Protein AF-A0A9D7BT51-F1 (afdb_monomer_lite)

Foldseek 3Di:
DDWDADPFFIKDKDWADPLQQQQQDVWTKIWIWGQGPVRDIDTDDMGTDDDPDDLCRSNVVCLQFVVVVVVVVVCPPVPDDDDPPDDGRDDRDPVSVVSSQVQLVVQLVLLLVQLVFFDDDPVRSVVLSVCCNRGGPVSSVVVPVVTDGDDDDPDPDPPDD

Sequence (161 aa):
MDAIELLDGYLVSFTYTWGVWSGELQQPFQQLVRVDDAGKAHEVARRAIDVDLPSAYTNRNTWLSPVIRALCLGARNLFAANDPLKAKPERVPPSVLWLAAACCLLSLLAAIWVSGRQVHSTRGRWAWVVLCGVVGLPALASLWLLYPRREPLPVASPTLA

Secondary structure (DSSP, 8-state):
-EEEEETTEEEEEEEE-TTGGGTS-SS-EEEEEEEPTT--EEEEEEEEPP--S-HHHHTHHHHH-HHHHHHHHHHTTSSS---TT-PPPPPPPHHHHHHHHHHHHHHHHHHHHHHHTB---HHHHHHHHHHHHHH-HHHHHHHHHHSPBPPPPPPPPP---

pLDDT: mean 87.23, std 6.74, range [67.0, 95.94]

Radius of gyration: 26.16 Å; chains: 1; bounding box: 60×26×94 Å

Structure (mmCIF, N/CA/C/O backbone):
data_AF-A0A9D7BT51-F1
#
_entry.id   AF-A0A9D7BT51-F1
#
loop_
_atom_site.group_PDB
_atom_site.id
_atom_site.type_symbol
_atom_site.label_atom_id
_atom_site.label_alt_id
_atom_site.label_comp_id
_atom_site.label_asym_id
_atom_site.label_entity_id
_atom_site.label_seq_id
_atom_site.pdbx_PDB_ins_code
_atom_site.Cartn_x
_atom_site.Cartn_y
_atom_site.Cartn_z
_atom_site.occupancy
_atom_site.B_iso_or_equiv
_atom_site.auth_seq_id
_atom_site.auth_comp_id
_atom_site.auth_asym_id
_atom_site.auth_atom_id
_atom_site.pdbx_PDB_model_num
ATOM 1 N N . MET A 1 1 ? 14.038 12.125 -22.554 1.00 68.38 1 MET A N 1
ATOM 2 C CA . MET A 1 1 ? 14.585 11.265 -23.617 1.00 68.38 1 MET A CA 1
ATOM 3 C C . MET A 1 1 ? 15.607 12.126 -24.292 1.00 68.38 1 MET A C 1
ATOM 5 O O . MET A 1 1 ? 15.234 13.196 -24.755 1.00 68.38 1 MET A O 1
ATOM 9 N N . ASP A 1 2 ? 16.849 11.670 -24.291 1.00 77.44 2 ASP A N 1
ATOM 10 C CA . ASP A 1 2 ? 17.952 12.407 -24.896 1.00 77.44 2 ASP A CA 1
ATOM 11 C C . ASP A 1 2 ? 18.463 11.582 -26.073 1.00 77.44 2 ASP A C 1
ATOM 13 O O . ASP A 1 2 ? 18.551 10.355 -25.970 1.00 77.44 2 ASP A O 1
ATOM 17 N N . ALA A 1 3 ? 18.745 12.238 -27.195 1.00 79.50 3 ALA A N 1
ATOM 18 C CA . ALA A 1 3 ? 19.204 11.593 -28.416 1.00 79.50 3 ALA A CA 1
ATOM 19 C C . ALA A 1 3 ? 20.470 12.282 -28.928 1.00 79.50 3 ALA A C 1
ATOM 21 O O . ALA A 1 3 ? 20.557 13.510 -28.927 1.00 79.50 3 ALA A O 1
ATOM 22 N N . ILE A 1 4 ? 21.443 11.482 -29.352 1.00 85.19 4 ILE A N 1
ATOM 23 C CA . ILE A 1 4 ? 22.691 11.929 -29.967 1.00 85.19 4 ILE A CA 1
ATOM 24 C C . ILE A 1 4 ? 22.769 11.275 -31.342 1.00 85.19 4 ILE A C 1
ATOM 26 O O . ILE A 1 4 ? 22.604 10.063 -31.465 1.00 85.19 4 ILE A O 1
ATOM 30 N N . GLU A 1 5 ? 23.003 12.076 -32.372 1.00 81.69 5 GLU A N 1
ATOM 31 C CA . GLU A 1 5 ? 23.220 11.590 -33.732 1.00 81.69 5 GLU A CA 1
ATOM 32 C C . GLU A 1 5 ? 24.651 11.057 -33.876 1.00 81.69 5 GLU A C 1
ATOM 34 O O . GLU A 1 5 ? 25.616 11.688 -33.434 1.00 81.69 5 GLU A O 1
ATOM 39 N N . LEU A 1 6 ? 24.783 9.861 -34.440 1.00 80.81 6 LEU A N 1
ATOM 40 C CA . LEU A 1 6 ? 26.046 9.209 -34.766 1.00 80.81 6 LEU A CA 1
ATOM 41 C C . LEU A 1 6 ? 26.175 9.124 -36.294 1.00 80.81 6 LEU A C 1
ATOM 43 O O . LEU A 1 6 ? 25.194 9.206 -37.020 1.00 80.81 6 LEU A O 1
ATOM 47 N N . LEU A 1 7 ? 27.401 8.903 -36.779 1.00 77.56 7 LEU A N 1
ATOM 48 C CA . LEU A 1 7 ? 27.681 8.684 -38.207 1.00 77.56 7 LEU A CA 1
ATOM 49 C C . LEU A 1 7 ? 26.915 7.493 -38.818 1.00 77.56 7 LEU A C 1
ATOM 51 O O . LEU A 1 7 ? 26.689 7.489 -40.020 1.00 77.56 7 LEU A O 1
ATOM 55 N N . ASP A 1 8 ? 26.502 6.540 -37.980 1.00 79.31 8 ASP A N 1
ATOM 56 C CA . ASP A 1 8 ? 25.868 5.270 -38.354 1.00 79.31 8 ASP A CA 1
ATOM 57 C C . ASP A 1 8 ? 24.532 5.065 -37.587 1.00 79.31 8 ASP A C 1
ATOM 59 O O . ASP A 1 8 ? 24.271 3.976 -37.041 1.00 79.31 8 ASP A O 1
ATOM 63 N N . GLY A 1 9 ? 23.771 6.146 -37.377 1.00 84.44 9 GLY A N 1
ATOM 64 C CA . GLY A 1 9 ? 22.433 6.122 -36.773 1.00 84.44 9 GLY A CA 1
ATOM 65 C C . GLY A 1 9 ? 22.261 7.028 -35.546 1.00 84.44 9 GLY A C 1
ATOM 66 O O . GLY A 1 9 ? 22.912 8.057 -35.411 1.00 84.44 9 GLY A O 1
ATOM 67 N N . TYR A 1 10 ? 21.381 6.657 -34.611 1.00 87.94 10 TYR A N 1
ATOM 68 C CA . TYR A 1 10 ? 21.071 7.454 -33.413 1.00 87.94 10 TYR A CA 1
ATOM 69 C C . TYR A 1 10 ? 21.355 6.687 -32.127 1.00 87.94 10 TYR A C 1
ATOM 71 O O . TYR A 1 10 ? 21.051 5.504 -32.008 1.00 87.94 10 TYR A O 1
ATOM 79 N N . LEU A 1 11 ? 21.873 7.370 -31.114 1.00 89.50 11 LEU A N 1
ATOM 80 C CA . LEU A 1 11 ? 21.954 6.858 -29.753 1.00 89.50 11 LEU A CA 1
ATOM 81 C C . LEU A 1 11 ? 20.890 7.545 -28.900 1.00 89.50 11 LEU A C 1
ATOM 83 O O . LEU A 1 11 ? 20.888 8.764 -28.761 1.00 89.50 11 LEU A O 1
ATOM 87 N N . VAL A 1 12 ? 19.995 6.759 -28.315 1.00 89.81 12 VAL A N 1
ATOM 88 C CA . VAL A 1 12 ? 18.855 7.227 -27.529 1.00 89.81 12 VAL A CA 1
ATOM 89 C C . VAL A 1 12 ? 18.983 6.749 -26.089 1.00 89.81 12 VAL A C 1
ATOM 91 O O . VAL A 1 12 ? 19.228 5.573 -25.824 1.00 89.81 12 VAL A O 1
ATOM 94 N N . SER A 1 13 ? 18.781 7.664 -25.146 1.00 89.81 13 SER A N 1
ATOM 95 C CA . SER A 1 13 ? 18.787 7.393 -23.712 1.00 89.81 13 SER A CA 1
ATOM 96 C C . SER A 1 13 ? 17.372 7.455 -23.135 1.00 89.81 13 SER A C 1
ATOM 98 O O . SER A 1 13 ? 16.676 8.477 -23.232 1.00 89.81 13 SER A O 1
ATOM 100 N N . PHE A 1 14 ? 16.955 6.355 -22.509 1.00 90.12 14 PHE A N 1
ATOM 101 C CA . PHE A 1 14 ? 15.682 6.215 -21.810 1.00 90.12 14 PHE A CA 1
ATOM 102 C C . PHE A 1 14 ? 15.914 6.072 -20.308 1.00 90.12 14 PHE A C 1
ATOM 104 O O . PHE A 1 14 ? 16.705 5.241 -19.864 1.00 90.12 14 PHE A O 1
ATOM 111 N N . THR A 1 15 ? 15.178 6.852 -19.521 1.00 90.06 15 THR A N 1
ATOM 112 C CA . THR A 1 15 ? 15.237 6.821 -18.056 1.00 90.06 15 THR A CA 1
ATOM 113 C C . THR A 1 15 ? 13.890 6.372 -17.510 1.00 90.06 15 THR A C 1
ATOM 115 O O . THR A 1 15 ? 12.882 7.057 -17.690 1.00 90.06 15 THR A O 1
ATOM 118 N N . TYR A 1 16 ? 13.877 5.232 -16.824 1.00 87.50 16 TYR A N 1
ATOM 119 C CA . TYR A 1 16 ? 12.679 4.613 -16.267 1.00 87.50 16 TYR A CA 1
ATOM 120 C C . TYR A 1 16 ? 12.635 4.834 -14.755 1.00 87.50 16 TYR A C 1
ATOM 122 O O . TYR A 1 16 ? 13.228 4.087 -13.978 1.00 87.50 16 TYR A O 1
ATOM 130 N N . THR A 1 17 ? 11.933 5.887 -14.338 1.00 87.44 17 THR A N 1
ATOM 131 C CA . THR A 1 17 ? 11.753 6.270 -12.922 1.00 87.44 17 THR A CA 1
ATOM 132 C C . THR A 1 17 ? 10.283 6.410 -12.523 1.00 87.44 17 THR A C 1
ATOM 134 O O . THR A 1 17 ? 9.959 6.721 -11.373 1.00 87.44 17 THR A O 1
ATOM 137 N N . TRP A 1 18 ? 9.361 6.174 -13.460 1.00 83.69 18 TRP A N 1
ATOM 138 C CA . TRP A 1 18 ? 7.933 6.272 -13.191 1.00 83.69 18 TRP A CA 1
ATOM 139 C C . TRP A 1 18 ? 7.488 5.166 -12.227 1.00 83.69 18 TRP A C 1
ATOM 141 O O . TRP A 1 18 ? 7.798 3.996 -12.421 1.00 83.69 18 TRP A O 1
ATOM 151 N N . GLY A 1 19 ? 6.766 5.543 -11.172 1.00 81.19 19 GLY A N 1
ATOM 152 C CA . GLY A 1 19 ? 6.295 4.610 -10.144 1.00 81.19 19 GLY A CA 1
ATOM 153 C C . GLY A 1 19 ? 7.238 4.412 -8.951 1.00 81.19 19 GLY A C 1
ATOM 154 O O . GLY A 1 19 ? 6.835 3.768 -7.982 1.00 81.19 19 GLY A O 1
ATOM 155 N N . VAL A 1 20 ? 8.442 5.004 -8.946 1.00 86.06 20 VAL A N 1
ATOM 156 C CA . VAL A 1 20 ? 9.368 4.929 -7.789 1.00 86.06 20 VAL A CA 1
ATOM 157 C C . VAL A 1 20 ? 8.742 5.539 -6.537 1.00 86.06 20 VAL A C 1
ATOM 159 O O . VAL A 1 20 ? 8.733 4.948 -5.458 1.00 86.06 20 VAL A O 1
ATOM 162 N N . TRP A 1 21 ? 8.111 6.700 -6.697 1.00 82.75 21 TRP A N 1
ATOM 163 C CA . TRP A 1 21 ? 7.499 7.449 -5.601 1.00 82.75 21 TRP A CA 1
ATOM 164 C C . TRP A 1 21 ? 6.221 6.822 -5.040 1.00 82.75 21 TRP A C 1
ATOM 166 O O . TRP A 1 21 ? 5.799 7.206 -3.949 1.00 82.75 21 TRP A O 1
ATOM 176 N N . SER A 1 22 ? 5.578 5.914 -5.778 1.00 79.75 22 SER A N 1
ATOM 177 C CA . SER A 1 22 ? 4.369 5.198 -5.348 1.00 79.75 22 SER A CA 1
ATOM 178 C C . SER A 1 22 ? 4.645 3.750 -4.928 1.00 79.75 22 SER A C 1
ATOM 180 O O . SER A 1 22 ? 3.711 3.037 -4.540 1.00 79.75 22 SER A O 1
ATOM 182 N N . GLY A 1 23 ? 5.911 3.317 -4.984 1.00 81.25 23 GLY A N 1
ATOM 183 C CA . GLY A 1 23 ? 6.318 1.953 -4.666 1.00 81.25 23 GLY A CA 1
ATOM 184 C C . GLY A 1 23 ? 5.826 0.942 -5.704 1.00 81.25 23 GLY A C 1
ATOM 185 O O . GLY A 1 23 ? 5.522 -0.204 -5.370 1.00 81.25 23 GLY A O 1
ATOM 186 N N . GLU A 1 24 ? 5.657 1.371 -6.950 1.00 84.00 24 GLU A N 1
ATOM 187 C CA . GLU A 1 24 ? 5.302 0.509 -8.083 1.00 84.00 24 GLU A CA 1
ATOM 188 C C . GLU A 1 24 ? 6.534 0.059 -8.864 1.00 84.00 24 GLU A C 1
ATOM 190 O O . GLU A 1 24 ? 6.534 -1.050 -9.390 1.00 84.00 24 GLU A O 1
ATOM 195 N N . LEU A 1 25 ? 7.581 0.888 -8.873 1.00 82.94 25 LEU A N 1
ATOM 196 C CA . LEU A 1 25 ? 8.900 0.579 -9.412 1.00 82.94 25 LEU A CA 1
ATOM 197 C C . LEU A 1 25 ? 9.912 0.652 -8.264 1.00 82.94 25 LEU A C 1
ATOM 199 O O . LEU A 1 25 ? 10.178 1.733 -7.751 1.00 82.94 25 LEU A O 1
ATOM 203 N N . GLN A 1 26 ? 10.437 -0.482 -7.813 1.00 78.31 26 GLN A N 1
ATOM 204 C CA . GLN A 1 26 ? 11.462 -0.528 -6.764 1.00 78.31 26 GLN A CA 1
ATOM 205 C C . GLN A 1 26 ? 12.871 -0.439 -7.360 1.00 78.31 26 GLN A C 1
ATOM 207 O O . GLN A 1 26 ? 13.777 0.019 -6.671 1.00 78.31 26 GLN A O 1
ATOM 212 N N . GLN A 1 27 ? 13.058 -0.841 -8.622 1.00 84.44 27 GLN A N 1
ATOM 213 C CA . GLN A 1 27 ? 14.354 -0.822 -9.307 1.00 84.44 27 GLN A CA 1
ATOM 214 C C . GLN A 1 27 ? 14.331 0.090 -10.545 1.00 84.44 27 GLN A C 1
ATOM 216 O O . GLN A 1 27 ? 14.187 -0.394 -11.672 1.00 84.44 27 GLN A O 1
ATOM 221 N N . PRO A 1 28 ? 14.461 1.421 -10.379 1.00 88.31 28 PRO A N 1
ATOM 222 C CA . PRO A 1 28 ? 14.596 2.314 -11.520 1.00 88.31 28 PRO A CA 1
ATOM 223 C C . PRO A 1 28 ? 15.901 2.055 -12.273 1.00 88.31 28 PRO A C 1
ATOM 225 O O . PRO A 1 28 ? 16.912 1.639 -11.706 1.00 88.31 28 PRO A O 1
ATOM 228 N N . PHE A 1 29 ? 15.892 2.300 -13.579 1.00 90.81 29 PHE A N 1
ATOM 229 C CA . PHE A 1 29 ? 17.067 2.089 -14.418 1.00 90.81 29 PHE A CA 1
ATOM 230 C C . PHE A 1 29 ? 17.095 3.049 -15.603 1.00 90.81 29 PHE A C 1
ATOM 232 O O . PHE A 1 29 ? 16.074 3.586 -16.035 1.00 90.81 29 PHE A O 1
ATOM 239 N N . GLN A 1 30 ? 18.290 3.241 -16.141 1.00 91.00 30 GLN A N 1
ATOM 240 C CA . GLN A 1 30 ? 18.543 3.946 -17.385 1.00 91.00 30 GLN A CA 1
ATOM 241 C C . GLN A 1 30 ? 19.018 2.945 -18.437 1.00 91.00 30 GLN A C 1
ATOM 243 O O . GLN A 1 30 ? 19.805 2.046 -18.129 1.00 91.00 30 GLN A O 1
ATOM 248 N N . GLN A 1 31 ? 18.545 3.096 -19.667 1.00 93.06 31 GLN A N 1
ATOM 249 C CA . GLN A 1 31 ? 18.891 2.240 -20.795 1.00 93.06 31 GLN A CA 1
ATOM 250 C C . GLN A 1 31 ? 19.329 3.100 -21.980 1.00 93.06 31 GLN A C 1
ATOM 252 O O . GLN A 1 31 ? 18.644 4.054 -22.348 1.00 93.06 31 GLN A O 1
ATOM 257 N N . LEU A 1 32 ? 20.468 2.752 -22.573 1.00 91.56 32 LEU A N 1
ATOM 258 C CA . LEU A 1 32 ? 20.978 3.339 -23.804 1.00 91.56 32 LEU A CA 1
ATOM 259 C C . LEU A 1 32 ? 20.714 2.372 -24.952 1.00 91.56 32 LEU A C 1
ATOM 261 O O . LEU A 1 32 ? 21.100 1.202 -24.899 1.00 91.56 32 LEU A O 1
ATOM 265 N N . VAL A 1 33 ? 20.078 2.883 -25.995 1.00 92.81 33 VAL A N 1
ATOM 266 C CA . VAL A 1 33 ? 19.682 2.134 -27.182 1.00 92.81 33 VAL A CA 1
ATOM 267 C C . VAL A 1 33 ? 20.286 2.815 -28.399 1.00 92.81 33 VAL A C 1
ATOM 269 O O . VAL A 1 33 ? 20.079 4.007 -28.602 1.00 92.81 33 VAL A O 1
ATOM 272 N N . ARG A 1 34 ? 21.029 2.073 -29.217 1.00 90.88 34 ARG A N 1
ATOM 273 C CA . ARG A 1 34 ? 21.480 2.531 -30.532 1.00 90.88 34 ARG A CA 1
ATOM 274 C C . ARG A 1 34 ? 20.480 2.071 -31.581 1.00 90.88 34 ARG A C 1
ATOM 276 O O . ARG A 1 34 ? 20.150 0.892 -31.628 1.00 90.88 34 ARG A O 1
ATOM 283 N N . VAL A 1 35 ? 20.020 2.990 -32.410 1.00 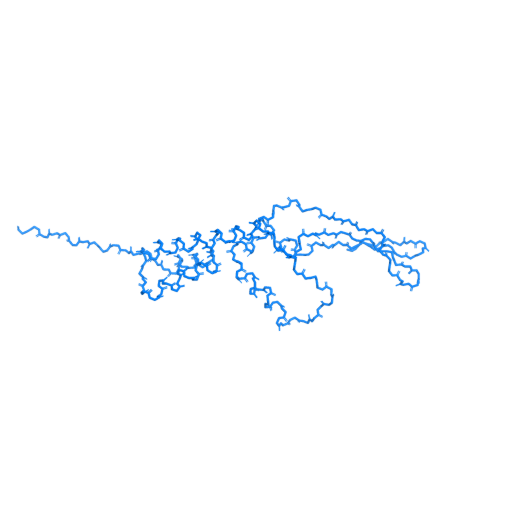91.69 35 VAL A N 1
ATOM 284 C CA . VAL A 1 35 ? 19.216 2.726 -33.598 1.00 91.69 35 VAL A CA 1
ATOM 285 C C . VAL A 1 35 ? 20.148 2.848 -34.794 1.00 91.69 35 VAL A C 1
ATOM 287 O O . VAL A 1 35 ? 20.753 3.901 -34.969 1.00 91.69 35 VAL A O 1
ATOM 290 N N . ASP A 1 36 ? 20.328 1.770 -35.552 1.00 89.62 36 ASP A N 1
ATOM 291 C CA . ASP A 1 36 ? 21.147 1.785 -36.770 1.00 89.62 36 ASP A CA 1
ATOM 292 C C . ASP A 1 36 ? 20.412 2.443 -37.958 1.00 89.62 36 ASP A C 1
ATOM 294 O O . ASP A 1 36 ? 19.219 2.751 -37.881 1.00 89.62 36 ASP A O 1
ATOM 298 N N . ASP A 1 37 ? 21.112 2.630 -39.078 1.00 85.69 37 ASP A N 1
ATOM 299 C CA . ASP A 1 37 ? 20.542 3.214 -40.305 1.00 85.69 37 ASP A CA 1
ATOM 300 C C . ASP A 1 37 ? 19.453 2.337 -40.952 1.00 85.69 37 ASP A C 1
ATOM 302 O O . ASP A 1 37 ? 18.661 2.809 -41.768 1.00 85.69 37 ASP A O 1
ATOM 306 N N . ALA A 1 38 ? 19.380 1.056 -40.575 1.00 87.56 38 ALA A N 1
ATOM 307 C CA . ALA A 1 38 ? 18.320 0.136 -40.980 1.00 87.56 38 ALA A CA 1
ATOM 308 C C . ALA A 1 38 ? 17.092 0.199 -40.046 1.00 87.56 38 ALA A C 1
ATOM 310 O O . ALA A 1 38 ? 16.122 -0.539 -40.254 1.00 87.56 38 ALA A O 1
ATOM 311 N N . GLY A 1 39 ? 17.114 1.063 -39.025 1.00 83.75 39 GLY A N 1
ATOM 312 C CA . GLY A 1 39 ? 16.040 1.248 -38.052 1.00 83.75 39 GLY A CA 1
ATOM 313 C C . GLY A 1 39 ? 15.971 0.173 -36.962 1.00 83.75 39 GLY A C 1
ATOM 314 O O . GLY A 1 39 ? 14.967 0.098 -36.247 1.00 83.75 39 GLY A O 1
ATOM 315 N N . LYS A 1 40 ? 16.994 -0.676 -36.806 1.00 89.12 40 LYS A N 1
ATOM 316 C CA . LYS A 1 40 ? 17.056 -1.681 -35.737 1.00 89.12 40 LYS A CA 1
ATOM 317 C C . LYS A 1 40 ? 17.626 -1.086 -34.457 1.00 89.12 40 LYS A C 1
ATOM 319 O O . LYS A 1 40 ? 18.691 -0.477 -34.438 1.00 89.12 40 LYS A O 1
ATOM 324 N N . ALA A 1 41 ? 16.906 -1.319 -33.365 1.00 89.88 41 ALA A N 1
ATOM 325 C CA . ALA A 1 41 ? 17.295 -0.917 -32.024 1.00 89.88 41 ALA A CA 1
ATOM 326 C C . ALA A 1 41 ? 18.138 -2.005 -31.338 1.00 89.88 41 ALA A C 1
ATOM 328 O O . ALA A 1 41 ? 17.718 -3.158 -31.224 1.00 89.88 41 ALA A O 1
ATOM 329 N N . HIS A 1 42 ? 19.299 -1.614 -30.822 1.00 90.88 42 HIS A N 1
ATOM 330 C CA . HIS A 1 42 ? 20.228 -2.452 -30.077 1.00 90.88 42 HIS A CA 1
ATOM 331 C C . HIS A 1 42 ? 20.502 -1.834 -28.706 1.00 90.88 42 HIS A C 1
ATOM 333 O O . HIS A 1 42 ? 20.888 -0.670 -28.603 1.00 90.88 42 HIS A O 1
ATOM 339 N N . GLU A 1 43 ? 20.310 -2.604 -27.636 1.00 91.12 43 GLU A N 1
ATOM 340 C CA . GLU A 1 43 ? 20.687 -2.169 -26.291 1.00 91.12 43 GLU A CA 1
ATOM 341 C C . GLU A 1 43 ? 22.215 -2.109 -26.179 1.00 91.12 43 GLU A C 1
ATOM 343 O O . GLU A 1 43 ? 22.902 -3.103 -26.403 1.00 91.12 43 GLU A O 1
ATOM 348 N N . VAL A 1 44 ? 22.740 -0.927 -25.855 1.00 91.88 44 VAL A N 1
ATOM 349 C CA . VAL A 1 44 ? 24.183 -0.676 -25.719 1.00 91.88 44 VAL A CA 1
ATOM 350 C C . VAL A 1 44 ? 24.610 -0.786 -24.264 1.00 91.88 44 VAL A C 1
ATOM 352 O O . VAL A 1 44 ? 25.651 -1.360 -23.956 1.00 91.88 44 VAL A O 1
ATOM 355 N N . ALA A 1 45 ? 23.817 -0.212 -23.360 1.00 91.56 45 ALA A N 1
ATOM 356 C CA . ALA A 1 45 ? 24.119 -0.214 -21.940 1.00 91.56 45 ALA A CA 1
ATOM 357 C C . ALA A 1 45 ? 22.846 -0.089 -21.109 1.00 91.56 45 ALA A C 1
ATOM 359 O O . ALA A 1 45 ? 21.897 0.599 -21.489 1.00 91.56 45 ALA A O 1
ATOM 360 N N . ARG A 1 46 ? 22.878 -0.684 -19.918 1.00 93.19 46 ARG A N 1
ATOM 361 C CA . ARG A 1 46 ? 21.859 -0.503 -18.891 1.00 93.19 46 ARG A CA 1
ATOM 362 C C . ARG A 1 46 ? 22.515 -0.246 -17.552 1.00 93.19 46 ARG A C 1
ATOM 364 O O . ARG A 1 46 ? 23.459 -0.931 -17.165 1.00 93.19 46 ARG A O 1
ATOM 371 N N . ARG A 1 47 ? 21.989 0.740 -16.835 1.00 92.19 47 ARG A N 1
ATOM 372 C CA . ARG A 1 47 ? 22.465 1.144 -15.516 1.00 92.19 47 ARG A CA 1
ATOM 373 C C . ARG A 1 47 ? 21.300 1.160 -14.536 1.00 92.19 47 ARG A C 1
ATOM 375 O O . ARG A 1 47 ? 20.300 1.825 -14.786 1.00 92.19 47 ARG A O 1
ATOM 382 N N . ALA A 1 48 ? 21.446 0.462 -13.412 1.00 91.19 48 ALA A N 1
ATOM 383 C CA . ALA A 1 48 ? 20.525 0.603 -12.290 1.00 91.19 48 ALA A CA 1
ATOM 384 C C . ALA A 1 48 ? 20.682 1.995 -11.662 1.00 91.19 48 ALA A C 1
ATOM 386 O O . ALA A 1 48 ? 21.801 2.487 -11.487 1.00 91.19 48 ALA A O 1
ATOM 387 N N . ILE A 1 49 ? 19.557 2.627 -11.354 1.00 89.62 49 ILE A N 1
ATOM 388 C CA . ILE A 1 49 ? 19.507 3.884 -10.617 1.00 89.62 49 ILE A CA 1
ATOM 389 C C . ILE A 1 49 ? 19.237 3.510 -9.164 1.00 89.62 49 ILE A C 1
ATOM 391 O O . ILE A 1 49 ? 18.276 2.796 -8.881 1.00 89.62 49 ILE A O 1
ATOM 395 N N . ASP A 1 50 ? 20.100 3.964 -8.260 1.00 86.88 50 ASP A N 1
ATOM 396 C CA . ASP A 1 50 ? 19.872 3.756 -6.835 1.00 86.88 50 ASP A CA 1
ATOM 397 C C . ASP A 1 50 ? 18.801 4.724 -6.326 1.00 86.88 50 ASP A C 1
ATOM 399 O O . ASP A 1 50 ? 18.657 5.844 -6.830 1.00 86.88 50 ASP A O 1
ATOM 403 N N . VAL A 1 51 ? 18.008 4.271 -5.361 1.00 86.38 51 VAL A N 1
ATOM 404 C CA . VAL A 1 51 ? 16.923 5.067 -4.788 1.00 86.38 51 VAL A CA 1
ATOM 405 C C . VAL A 1 51 ? 17.388 5.606 -3.447 1.00 86.38 51 VAL A C 1
ATOM 407 O O . VAL A 1 51 ? 17.402 4.888 -2.452 1.00 86.38 51 VAL A O 1
ATOM 410 N N . ASP A 1 52 ? 17.669 6.905 -3.399 1.00 88.31 52 ASP A N 1
ATOM 411 C CA . ASP A 1 52 ? 18.151 7.583 -2.184 1.00 88.31 52 ASP A CA 1
ATOM 412 C C . ASP A 1 52 ? 17.096 7.667 -1.060 1.00 88.31 52 ASP A C 1
ATOM 414 O O . ASP A 1 52 ? 17.363 8.140 0.046 1.00 88.31 52 ASP A O 1
ATOM 418 N N . LEU A 1 53 ? 15.860 7.240 -1.333 1.00 86.75 53 LEU A N 1
ATOM 419 C CA . LEU A 1 53 ? 14.737 7.338 -0.409 1.00 86.75 53 LEU A CA 1
ATOM 420 C C . LEU A 1 53 ? 14.517 6.023 0.345 1.00 86.75 53 LEU A C 1
ATOM 422 O O . LEU A 1 53 ? 14.455 4.957 -0.271 1.00 86.75 53 LEU A O 1
ATOM 426 N N . PRO A 1 54 ? 14.267 6.079 1.665 1.00 89.19 54 PRO A N 1
ATOM 427 C CA . PRO A 1 54 ? 13.942 4.890 2.437 1.00 89.19 54 PRO A CA 1
ATOM 428 C C . PRO A 1 54 ? 12.724 4.148 1.878 1.00 89.19 54 PRO A C 1
ATOM 430 O O . PRO A 1 54 ? 11.712 4.759 1.523 1.00 89.19 54 PRO A O 1
ATOM 433 N N . SER A 1 55 ? 12.769 2.813 1.916 1.00 87.56 55 SER A N 1
ATOM 434 C CA . SER A 1 55 ? 11.681 1.947 1.431 1.00 87.56 55 SER A CA 1
ATOM 435 C C . SER A 1 55 ? 10.322 2.243 2.087 1.00 87.56 55 SER A C 1
ATOM 437 O O . SER A 1 55 ? 9.275 2.127 1.446 1.00 87.56 55 SER A O 1
ATOM 439 N N . ALA A 1 56 ? 10.324 2.690 3.349 1.00 89.25 56 ALA A N 1
ATOM 440 C CA . ALA A 1 56 ? 9.113 3.129 4.037 1.00 89.25 56 ALA A CA 1
ATOM 441 C C . ALA A 1 56 ? 8.464 4.345 3.348 1.00 89.25 56 ALA A C 1
ATOM 443 O O . ALA A 1 56 ? 7.243 4.412 3.245 1.00 89.25 56 ALA A O 1
ATOM 444 N N . TYR A 1 57 ? 9.242 5.293 2.827 1.00 89.62 57 TYR A N 1
ATOM 445 C CA . TYR A 1 57 ? 8.690 6.478 2.171 1.00 89.62 57 TYR A CA 1
ATOM 446 C C . TYR A 1 57 ? 8.127 6.163 0.777 1.00 89.62 57 TYR A C 1
ATOM 448 O O . TYR A 1 57 ? 7.005 6.569 0.443 1.00 89.62 57 TYR A O 1
ATOM 456 N N . THR A 1 58 ? 8.875 5.401 -0.027 1.00 90.00 58 THR A N 1
ATOM 457 C CA . THR A 1 58 ? 8.456 5.005 -1.383 1.00 90.00 58 THR A CA 1
ATOM 458 C C . THR A 1 58 ? 7.217 4.112 -1.345 1.00 90.00 58 THR A C 1
ATOM 460 O O . THR A 1 58 ? 6.316 4.264 -2.165 1.00 90.00 58 THR A O 1
ATOM 463 N N . ASN A 1 59 ? 7.092 3.260 -0.323 1.00 90.81 59 ASN A N 1
ATOM 464 C CA . ASN A 1 59 ? 5.955 2.359 -0.146 1.00 90.81 59 ASN A CA 1
ATOM 465 C C . ASN A 1 59 ? 4.898 2.862 0.859 1.00 90.81 59 ASN A C 1
ATOM 467 O O . ASN A 1 59 ? 4.156 2.051 1.423 1.00 90.81 59 ASN A O 1
ATOM 471 N N . ARG A 1 60 ? 4.778 4.186 1.064 1.00 91.25 60 ARG A N 1
ATOM 472 C CA . ARG A 1 60 ? 3.814 4.788 2.014 1.00 91.25 60 ARG A CA 1
ATOM 473 C C . ARG A 1 60 ? 2.377 4.325 1.834 1.00 91.25 60 ARG A C 1
ATOM 475 O O . ARG A 1 60 ? 1.706 3.981 2.801 1.00 91.25 60 ARG A O 1
ATOM 482 N N . ASN A 1 61 ? 1.933 4.223 0.586 1.00 90.75 61 ASN A N 1
ATOM 483 C CA . ASN A 1 61 ? 0.574 3.795 0.271 1.00 90.75 61 ASN A CA 1
ATOM 484 C C . ASN A 1 61 ? 0.316 2.347 0.711 1.00 90.75 61 ASN A C 1
ATOM 486 O O . ASN A 1 61 ? -0.821 1.998 1.007 1.00 90.75 61 ASN A O 1
ATOM 490 N N . THR A 1 62 ? 1.355 1.506 0.770 1.00 92.00 62 THR A N 1
ATOM 491 C CA . THR A 1 62 ? 1.216 0.099 1.156 1.00 92.00 62 THR A CA 1
ATOM 492 C C . THR A 1 62 ? 1.075 -0.073 2.660 1.00 92.00 62 THR A C 1
ATOM 494 O O . THR A 1 62 ? 0.205 -0.821 3.092 1.00 92.00 62 THR A O 1
ATOM 497 N N . TRP A 1 63 ? 1.913 0.588 3.463 1.00 92.19 63 TRP A N 1
ATOM 498 C CA . TRP A 1 63 ? 1.851 0.409 4.917 1.00 92.19 63 TRP A CA 1
ATOM 499 C C . TRP A 1 63 ? 0.780 1.267 5.593 1.00 92.19 63 TRP A C 1
ATOM 501 O O . TRP A 1 63 ? 0.297 0.882 6.654 1.00 92.19 63 TRP A O 1
ATOM 511 N N . LEU A 1 64 ? 0.346 2.371 4.971 1.00 92.38 64 LEU A N 1
ATOM 512 C CA . LEU A 1 64 ? -0.818 3.133 5.438 1.00 92.38 64 LEU A CA 1
ATOM 513 C C . LEU A 1 64 ? -2.109 2.318 5.309 1.00 92.38 64 LEU A C 1
ATOM 515 O O . LEU A 1 64 ? -2.911 2.278 6.241 1.00 92.38 64 LEU A O 1
ATOM 519 N N . SER A 1 65 ? -2.312 1.686 4.149 1.00 93.38 65 SER A N 1
ATOM 520 C CA . SER A 1 65 ? -3.456 0.814 3.897 1.00 93.38 65 SER A CA 1
ATOM 521 C C . SER A 1 65 ? -3.170 -0.162 2.749 1.00 93.38 65 SER A C 1
ATOM 523 O O . SER A 1 65 ? -3.327 0.195 1.573 1.00 93.38 65 SER A O 1
ATOM 525 N N . PRO A 1 66 ? -2.794 -1.419 3.046 1.00 90.69 66 PRO A N 1
ATOM 526 C CA . PRO A 1 66 ? -2.480 -2.389 2.001 1.00 90.69 66 PRO A CA 1
ATOM 527 C C . PRO A 1 66 ? -3.711 -2.720 1.147 1.00 90.69 66 PRO A C 1
ATOM 529 O O . PRO A 1 66 ? -3.590 -2.921 -0.063 1.00 90.69 66 PRO A O 1
ATOM 532 N N . VAL A 1 67 ? -4.903 -2.711 1.753 1.00 93.12 67 VAL A N 1
ATOM 533 C CA . VAL A 1 67 ? -6.172 -3.010 1.076 1.00 93.12 67 VAL A CA 1
ATOM 534 C C . VAL A 1 67 ? -6.581 -1.900 0.118 1.00 93.12 67 VAL A C 1
ATOM 536 O O . VAL A 1 67 ? -6.878 -2.196 -1.038 1.00 93.12 67 VAL A O 1
ATOM 539 N N . ILE A 1 68 ? -6.545 -0.628 0.538 1.00 92.50 68 ILE A N 1
ATOM 540 C CA . ILE A 1 68 ? -6.866 0.486 -0.369 1.00 92.50 68 ILE A CA 1
ATOM 541 C C . ILE A 1 68 ? -5.892 0.492 -1.546 1.00 92.50 68 ILE A C 1
ATOM 543 O O . ILE A 1 68 ? -6.320 0.608 -2.693 1.00 92.50 68 ILE A O 1
ATOM 547 N N . ARG A 1 69 ? -4.591 0.286 -1.297 1.00 91.12 69 ARG A N 1
ATOM 548 C CA . ARG A 1 69 ? -3.607 0.196 -2.381 1.00 91.12 69 ARG A CA 1
ATOM 549 C C . ARG A 1 69 ? -3.926 -0.940 -3.352 1.00 91.12 69 ARG A C 1
ATOM 551 O O . ARG A 1 69 ? -3.872 -0.718 -4.560 1.00 91.12 69 ARG A O 1
ATOM 558 N N . ALA A 1 70 ? -4.245 -2.134 -2.852 1.00 90.50 70 ALA A N 1
ATOM 559 C CA . ALA A 1 70 ? -4.593 -3.276 -3.696 1.00 90.50 70 ALA A CA 1
ATOM 560 C C . ALA A 1 70 ? -5.841 -2.997 -4.548 1.00 90.50 70 ALA A C 1
ATOM 562 O O . ALA A 1 70 ? -5.829 -3.265 -5.750 1.00 90.50 70 ALA A O 1
ATOM 563 N N . LEU A 1 71 ? -6.873 -2.385 -3.957 1.00 91.69 71 LEU A N 1
ATOM 564 C CA . LEU A 1 71 ? -8.083 -1.972 -4.670 1.00 91.69 71 LEU A CA 1
ATOM 565 C C . LEU A 1 71 ? -7.775 -0.937 -5.754 1.00 91.69 71 LEU A C 1
ATOM 567 O O . LEU A 1 71 ? -8.192 -1.114 -6.895 1.00 91.69 71 LEU A O 1
ATOM 571 N N . CYS A 1 72 ? -6.996 0.103 -5.441 1.00 89.88 72 CYS A N 1
ATOM 572 C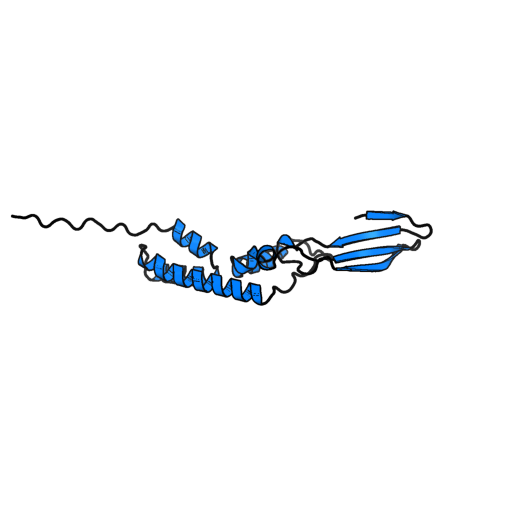 CA . CYS A 1 72 ? -6.591 1.103 -6.426 1.00 89.88 72 CYS A CA 1
ATOM 573 C C . CYS A 1 72 ? -5.776 0.480 -7.566 1.00 89.88 72 CYS A C 1
ATOM 575 O O . CYS A 1 72 ? -6.024 0.790 -8.727 1.00 89.88 72 CYS A O 1
ATOM 577 N N . LEU A 1 73 ? -4.825 -0.411 -7.265 1.00 86.94 73 LEU A N 1
ATOM 578 C CA . LEU A 1 73 ? -4.033 -1.094 -8.291 1.00 86.94 73 LEU A CA 1
ATOM 579 C C . LEU A 1 73 ? -4.891 -1.994 -9.185 1.00 86.94 73 LEU A C 1
ATOM 581 O O . LEU A 1 73 ? -4.703 -1.979 -10.400 1.00 86.94 73 LEU A O 1
ATOM 585 N N . GLY A 1 74 ? -5.846 -2.725 -8.607 1.00 85.88 74 GLY A N 1
ATOM 586 C CA . GLY A 1 74 ? -6.786 -3.556 -9.361 1.00 85.88 74 GLY A CA 1
ATOM 587 C C . GLY A 1 74 ? -7.744 -2.733 -10.225 1.00 85.88 74 GLY A C 1
ATOM 588 O O . GLY A 1 74 ? -7.977 -3.067 -11.384 1.00 85.88 74 GLY A O 1
ATOM 589 N N . ALA A 1 75 ? -8.245 -1.614 -9.699 1.00 89.25 75 ALA A N 1
ATOM 590 C CA . ALA A 1 75 ? -9.201 -0.754 -10.392 1.00 89.25 75 ALA A CA 1
ATOM 591 C C . ALA A 1 75 ? -8.585 0.050 -11.550 1.00 89.25 75 ALA A C 1
ATOM 593 O O . ALA A 1 75 ? -9.302 0.449 -12.465 1.00 89.25 75 ALA A O 1
ATOM 594 N N . ARG A 1 76 ? -7.263 0.273 -11.563 1.00 83.06 76 ARG A N 1
ATOM 595 C CA . ARG A 1 76 ? -6.585 1.064 -12.612 1.00 83.06 76 ARG A CA 1
ATOM 596 C C . ARG A 1 76 ? -6.789 0.542 -14.030 1.00 83.06 76 ARG A C 1
ATOM 598 O O . ARG A 1 76 ? -6.704 1.328 -14.966 1.00 83.06 76 ARG A O 1
ATOM 605 N N . ASN A 1 77 ? -7.011 -0.758 -14.195 1.00 81.56 77 ASN A N 1
ATOM 606 C CA . ASN A 1 77 ? -7.186 -1.366 -15.514 1.00 81.56 77 ASN A CA 1
ATOM 607 C C . ASN A 1 77 ? -8.659 -1.469 -15.932 1.00 81.56 77 ASN A C 1
ATOM 609 O O . ASN A 1 77 ? -8.932 -1.920 -17.035 1.00 81.56 77 ASN A O 1
ATOM 613 N N . LEU A 1 78 ? -9.606 -1.063 -15.078 1.00 86.06 78 LEU A N 1
ATOM 614 C CA . LEU A 1 78 ? -11.032 -1.253 -15.351 1.00 86.06 78 LEU A CA 1
ATOM 615 C C . LEU A 1 78 ? -11.528 -0.389 -16.524 1.00 86.06 78 LEU A C 1
ATOM 617 O O . LEU A 1 78 ? -12.440 -0.791 -17.236 1.00 86.06 78 LEU A O 1
ATOM 621 N N . PHE A 1 79 ? -10.911 0.780 -16.730 1.00 83.94 79 PHE A N 1
ATOM 622 C CA . PHE A 1 79 ? -11.306 1.762 -17.752 1.00 83.94 79 PHE A CA 1
ATOM 623 C C . PHE A 1 79 ? -10.153 2.219 -18.657 1.00 83.94 79 PHE A C 1
ATOM 625 O O . PHE A 1 79 ? -10.336 3.107 -19.485 1.00 83.94 79 PHE A O 1
ATOM 632 N N . ALA A 1 80 ? -8.955 1.656 -18.489 1.00 80.94 80 ALA A N 1
ATOM 633 C CA . ALA A 1 80 ? -7.788 2.020 -19.284 1.00 80.94 80 ALA A CA 1
ATOM 634 C C . ALA A 1 80 ? -7.622 1.057 -20.464 1.00 80.94 80 ALA A C 1
ATOM 636 O O . ALA A 1 80 ? -7.795 -0.151 -20.310 1.00 80.94 80 ALA A O 1
ATOM 637 N N . ALA A 1 81 ? -7.238 1.583 -21.630 1.00 82.75 81 ALA A N 1
ATOM 638 C CA . ALA A 1 81 ? -6.794 0.747 -22.738 1.00 82.75 81 ALA A CA 1
ATOM 639 C C . ALA A 1 81 ? -5.542 -0.053 -22.333 1.00 82.75 81 ALA A C 1
ATOM 641 O O . ALA A 1 81 ? -4.734 0.405 -21.520 1.00 82.75 81 ALA A O 1
ATOM 642 N N . ASN A 1 82 ? -5.381 -1.249 -22.902 1.00 79.00 82 ASN A N 1
ATOM 643 C CA . ASN A 1 82 ? -4.186 -2.057 -22.680 1.00 79.00 82 ASN A CA 1
ATOM 644 C C . ASN A 1 82 ? -2.966 -1.332 -23.259 1.00 79.00 82 ASN A C 1
ATOM 646 O O . ASN A 1 82 ? -2.868 -1.151 -24.470 1.00 79.00 82 ASN A O 1
ATOM 650 N N . ASP A 1 83 ? -2.044 -0.938 -22.384 1.00 79.25 83 ASP A N 1
ATOM 651 C CA . ASP A 1 83 ? -0.782 -0.309 -22.758 1.00 79.25 83 ASP A CA 1
ATOM 652 C C . ASP A 1 83 ? 0.342 -1.365 -22.738 1.00 79.25 83 A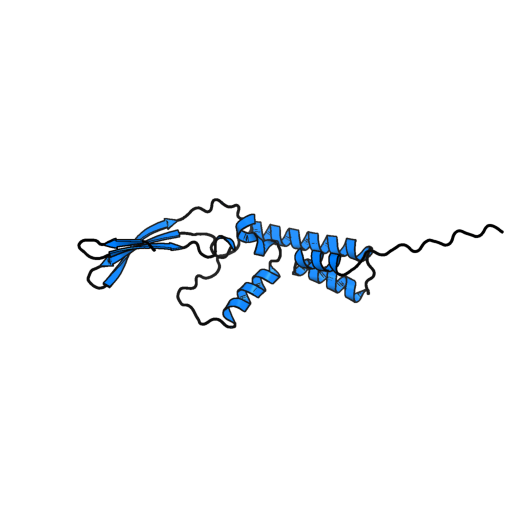SP A C 1
ATOM 654 O O . ASP A 1 83 ?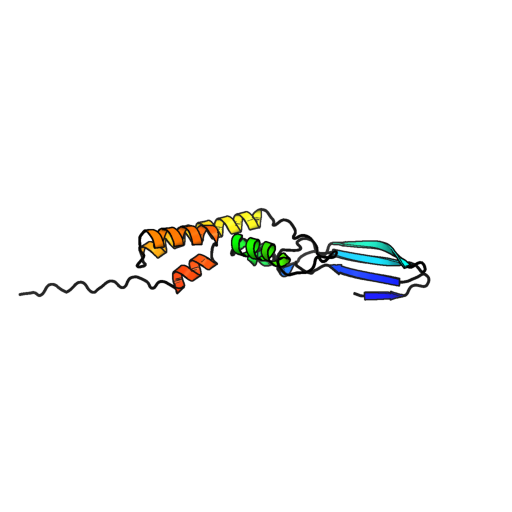 0.664 -1.885 -21.662 1.00 79.25 83 ASP A O 1
ATOM 658 N N . PRO A 1 84 ? 0.937 -1.709 -23.898 1.00 75.56 84 PRO A N 1
ATOM 659 C CA . PRO A 1 84 ? 2.014 -2.695 -23.979 1.00 75.56 84 PRO A CA 1
ATOM 660 C C . PRO A 1 84 ? 3.306 -2.239 -23.283 1.00 75.56 84 PRO A C 1
ATOM 662 O O . PRO A 1 84 ? 4.156 -3.078 -22.988 1.00 75.56 84 PRO A O 1
ATOM 665 N N . LEU A 1 85 ? 3.457 -0.943 -22.994 1.00 72.88 85 LEU A N 1
ATOM 666 C CA . LEU A 1 85 ? 4.618 -0.374 -22.303 1.00 72.88 85 LEU A CA 1
ATOM 667 C C . LEU A 1 85 ? 4.420 -0.290 -20.784 1.00 72.88 85 LEU A C 1
ATOM 669 O O . LEU A 1 85 ? 5.313 0.150 -20.055 1.00 72.88 85 LEU A O 1
ATOM 673 N N . LYS A 1 86 ? 3.264 -0.731 -20.276 1.00 73.94 86 LYS A N 1
ATOM 674 C CA . LYS A 1 86 ? 2.965 -0.682 -18.849 1.00 73.94 86 LYS A CA 1
ATOM 675 C C . LYS A 1 86 ? 3.750 -1.745 -18.087 1.00 73.94 86 LYS A C 1
ATOM 677 O O . LYS A 1 86 ? 3.474 -2.943 -18.175 1.00 73.94 86 LYS A O 1
ATOM 682 N N . ALA A 1 87 ? 4.688 -1.292 -17.263 1.00 73.56 87 ALA A N 1
ATOM 683 C CA . ALA A 1 87 ? 5.397 -2.158 -16.334 1.00 73.56 87 ALA A CA 1
ATOM 684 C C . ALA A 1 87 ? 4.436 -2.766 -15.296 1.00 73.56 87 ALA A C 1
ATOM 686 O O . ALA A 1 87 ? 3.510 -2.113 -14.802 1.00 73.56 87 ALA A O 1
ATOM 687 N N . LYS A 1 88 ? 4.667 -4.036 -14.944 1.00 78.44 88 LYS A N 1
ATOM 688 C CA . LYS A 1 88 ? 3.952 -4.680 -13.836 1.00 78.44 88 LYS A CA 1
ATOM 689 C C . LYS A 1 88 ? 4.457 -4.091 -12.514 1.00 78.44 88 LYS A C 1
ATOM 691 O O . LYS A 1 88 ? 5.670 -3.956 -12.371 1.00 78.44 88 LYS A O 1
ATOM 696 N N . PRO A 1 89 ? 3.569 -3.792 -11.546 1.00 79.94 89 PRO A N 1
ATOM 697 C CA . PRO A 1 89 ? 4.001 -3.352 -10.228 1.00 79.94 89 PRO A CA 1
ATOM 698 C C . PRO A 1 89 ? 4.963 -4.367 -9.614 1.00 79.94 89 PRO A C 1
ATOM 700 O O . PRO A 1 89 ? 4.668 -5.566 -9.576 1.00 79.94 89 PRO A O 1
ATOM 703 N N . GLU A 1 90 ? 6.099 -3.887 -9.128 1.00 82.88 90 GLU A N 1
ATOM 704 C CA . GLU A 1 90 ? 7.096 -4.739 -8.495 1.00 82.88 90 GLU A CA 1
ATOM 705 C C . GLU A 1 90 ? 6.640 -5.227 -7.116 1.00 82.88 90 GLU A C 1
ATOM 707 O O . GLU A 1 90 ? 5.770 -4.649 -6.448 1.00 82.88 90 GLU A O 1
ATOM 712 N N . ARG A 1 91 ? 7.229 -6.347 -6.687 1.00 85.75 91 ARG A N 1
ATOM 713 C CA . ARG A 1 91 ? 6.898 -6.977 -5.411 1.00 85.75 91 ARG A CA 1
ATOM 714 C C . ARG A 1 91 ? 7.295 -6.053 -4.263 1.00 85.75 91 ARG A C 1
ATOM 716 O O . ARG A 1 91 ? 8.439 -5.624 -4.165 1.00 85.75 91 ARG A O 1
ATOM 723 N N . VAL A 1 92 ? 6.354 -5.808 -3.357 1.00 88.19 92 VAL A N 1
ATOM 724 C CA . VAL A 1 92 ? 6.612 -5.012 -2.153 1.00 88.19 92 VAL A CA 1
ATOM 725 C C . VAL A 1 92 ? 7.607 -5.752 -1.241 1.00 88.19 92 VAL A C 1
ATOM 727 O O . VAL A 1 92 ? 7.445 -6.961 -1.039 1.00 88.19 92 VAL A O 1
ATOM 730 N N . PRO A 1 93 ? 8.601 -5.057 -0.651 1.00 89.81 93 PRO A N 1
ATOM 731 C CA . PRO A 1 93 ? 9.540 -5.662 0.289 1.00 89.81 93 PRO A CA 1
ATOM 732 C C . PRO A 1 93 ? 8.853 -6.272 1.528 1.00 89.81 93 PRO A C 1
ATOM 734 O O . PRO A 1 93 ? 7.913 -5.673 2.062 1.00 89.81 93 PRO A O 1
ATOM 737 N N . PRO A 1 94 ? 9.337 -7.413 2.063 1.00 92.00 94 PRO A N 1
ATOM 738 C CA . PRO A 1 94 ? 8.743 -8.051 3.243 1.00 92.00 94 PRO A CA 1
ATOM 739 C C . PRO A 1 94 ? 8.697 -7.153 4.484 1.00 92.00 94 PRO A C 1
ATOM 741 O O . PRO A 1 94 ? 7.736 -7.205 5.245 1.00 92.00 94 PRO A O 1
ATOM 744 N N . SER A 1 95 ? 9.703 -6.297 4.678 1.00 92.56 95 SER A N 1
ATOM 745 C CA . SER A 1 95 ? 9.759 -5.344 5.795 1.00 92.56 95 SER A CA 1
ATOM 746 C C . SER A 1 95 ? 8.585 -4.361 5.782 1.00 92.56 95 SER A C 1
ATOM 748 O O . SER A 1 95 ? 7.989 -4.089 6.821 1.00 92.56 95 SER A O 1
ATOM 750 N N . VAL A 1 96 ? 8.200 -3.876 4.600 1.00 93.25 96 VAL A N 1
ATOM 751 C CA . VAL A 1 96 ? 7.044 -2.989 4.420 1.00 93.25 96 VAL A CA 1
ATOM 752 C C . VAL A 1 96 ? 5.737 -3.733 4.688 1.00 93.25 96 VAL A C 1
ATOM 754 O O . VAL A 1 96 ? 4.818 -3.157 5.264 1.00 93.25 96 VAL A O 1
ATOM 757 N N . LEU A 1 97 ? 5.642 -5.011 4.308 1.00 93.19 97 LEU A N 1
ATOM 758 C CA . LEU A 1 97 ? 4.465 -5.835 4.607 1.00 93.19 97 LEU A CA 1
ATOM 759 C C . LEU A 1 97 ? 4.309 -6.070 6.114 1.00 93.19 97 LEU A C 1
ATOM 761 O O . LEU A 1 97 ? 3.199 -5.969 6.633 1.00 93.19 97 LEU A O 1
ATOM 765 N N . TRP A 1 98 ? 5.411 -6.308 6.828 1.00 95.62 98 TRP A N 1
ATOM 766 C CA . TRP A 1 98 ? 5.401 -6.389 8.290 1.00 95.62 98 TRP A CA 1
ATOM 767 C C . TRP A 1 98 ? 4.992 -5.070 8.939 1.00 95.62 98 TRP A C 1
ATOM 769 O O . TRP A 1 98 ? 4.179 -5.075 9.861 1.00 95.62 98 TRP A O 1
ATOM 779 N N . LEU A 1 99 ? 5.489 -3.943 8.425 1.00 95.19 99 LEU A N 1
ATOM 780 C CA . LEU A 1 99 ? 5.067 -2.622 8.883 1.00 95.19 99 LEU A CA 1
ATOM 781 C C . LEU A 1 99 ? 3.563 -2.409 8.662 1.00 95.19 99 LEU A C 1
ATOM 783 O O . LEU A 1 99 ? 2.865 -1.991 9.581 1.00 95.19 99 LEU A O 1
ATOM 787 N N . ALA A 1 100 ? 3.046 -2.760 7.482 1.00 94.75 100 ALA A N 1
ATOM 788 C CA . ALA A 1 100 ? 1.619 -2.690 7.172 1.00 94.75 100 ALA A CA 1
ATOM 789 C C . ALA A 1 100 ? 0.783 -3.531 8.151 1.00 94.75 100 ALA A C 1
ATOM 791 O O . ALA A 1 100 ? -0.218 -3.051 8.687 1.00 94.75 100 ALA A O 1
ATOM 792 N N . ALA A 1 101 ? 1.215 -4.767 8.422 1.00 94.50 101 ALA A N 1
ATOM 793 C CA . ALA A 1 101 ? 0.555 -5.663 9.365 1.00 94.50 101 ALA A CA 1
ATOM 794 C C . ALA A 1 101 ? 0.569 -5.096 10.794 1.00 94.50 101 ALA A C 1
ATOM 796 O O . ALA A 1 101 ? -0.463 -5.105 11.467 1.00 94.50 101 ALA A O 1
ATOM 797 N N . ALA A 1 102 ? 1.699 -4.535 11.234 1.00 95.94 102 ALA A N 1
ATOM 798 C CA . ALA A 1 102 ? 1.812 -3.869 12.527 1.00 95.94 102 ALA A CA 1
ATOM 799 C C . ALA A 1 102 ? 0.876 -2.652 12.621 1.00 95.94 102 ALA A C 1
ATOM 801 O O . ALA A 1 102 ? 0.144 -2.519 13.600 1.00 95.94 102 ALA A O 1
ATOM 802 N N . CYS A 1 103 ? 0.820 -1.803 11.589 1.00 95.44 103 CYS A N 1
ATOM 803 C CA . CYS A 1 103 ? -0.095 -0.660 11.534 1.00 95.44 103 CYS A CA 1
ATOM 804 C C . CYS A 1 103 ? -1.570 -1.088 11.577 1.00 95.44 103 CYS A C 1
ATOM 806 O O . CYS A 1 103 ? -2.370 -0.453 12.265 1.00 95.44 103 CYS A O 1
ATOM 808 N N . CYS A 1 104 ? -1.934 -2.170 10.888 1.00 95.12 104 CYS A N 1
ATOM 809 C CA . CYS A 1 104 ? -3.286 -2.732 10.916 1.00 95.12 104 CYS A CA 1
ATOM 810 C C . CYS A 1 104 ? -3.645 -3.287 12.300 1.00 95.12 104 CYS A C 1
ATOM 812 O O . CYS A 1 104 ? -4.720 -2.994 12.825 1.00 95.12 104 CYS A O 1
ATOM 814 N N . LEU A 1 105 ? -2.726 -4.022 12.933 1.00 95.69 105 LEU A N 1
ATOM 815 C CA . LEU A 1 105 ? -2.915 -4.546 14.285 1.00 95.69 105 LEU A CA 1
ATOM 816 C C . LEU A 1 105 ? -3.070 -3.415 15.309 1.00 95.69 105 LEU A C 1
ATOM 818 O O . LEU A 1 105 ? -4.009 -3.428 16.103 1.00 95.69 105 LEU A O 1
ATOM 822 N N . LEU A 1 106 ? -2.194 -2.409 15.261 1.00 95.94 106 LEU A N 1
ATOM 823 C CA . LEU A 1 106 ? -2.284 -1.237 16.134 1.00 95.94 106 LEU A CA 1
ATOM 824 C C . LEU A 1 106 ? -3.596 -0.477 15.916 1.00 95.94 106 LEU A C 1
ATOM 826 O O . LEU A 1 106 ? -4.221 -0.053 16.886 1.00 95.94 106 LEU A O 1
ATOM 830 N N . SER A 1 107 ? -4.047 -0.362 14.666 1.00 94.00 107 SER A N 1
ATOM 831 C CA . SER A 1 107 ? -5.318 0.286 14.326 1.00 94.00 107 SER A CA 1
ATOM 832 C C . SER A 1 107 ? -6.518 -0.480 14.881 1.00 94.00 107 SER A C 1
ATOM 834 O O . SER A 1 107 ? -7.436 0.128 15.430 1.00 94.00 107 SER A O 1
ATOM 836 N N . LEU A 1 108 ? -6.499 -1.812 14.804 1.00 94.88 108 LEU A N 1
ATOM 837 C CA . LEU A 1 108 ? -7.518 -2.681 15.395 1.00 94.88 108 LEU A CA 1
ATOM 838 C C . LEU A 1 108 ? -7.559 -2.540 16.923 1.00 94.88 108 LEU A C 1
ATOM 840 O O . LEU A 1 108 ? -8.632 -2.346 17.496 1.00 94.88 108 LEU A O 1
ATOM 844 N N . LEU A 1 109 ? -6.402 -2.592 17.589 1.00 95.44 109 LEU A N 1
ATOM 845 C CA . LEU A 1 109 ? -6.308 -2.441 19.046 1.00 95.44 109 LEU A CA 1
ATOM 846 C C . LEU A 1 109 ? -6.781 -1.053 19.500 1.00 95.44 109 LEU A C 1
ATOM 848 O O . LEU A 1 109 ? -7.571 -0.938 20.442 1.00 95.44 109 LEU A O 1
ATOM 852 N N . ALA A 1 110 ? -6.365 -0.003 18.788 1.00 93.00 110 ALA A N 1
ATOM 853 C CA . ALA A 1 110 ? -6.825 1.357 19.033 1.00 93.00 110 ALA A CA 1
ATOM 854 C C . ALA A 1 110 ? -8.343 1.482 18.838 1.00 93.00 110 ALA A C 1
ATOM 856 O O . ALA A 1 110 ? -9.009 2.103 19.665 1.00 93.00 110 ALA A O 1
ATOM 857 N N . ALA A 1 111 ? -8.919 0.839 17.819 1.00 93.62 111 ALA A N 1
ATOM 858 C CA . ALA A 1 111 ? -10.363 0.828 17.601 1.00 93.62 111 ALA A CA 1
ATOM 859 C C . ALA A 1 111 ? -11.123 0.123 18.738 1.00 93.62 111 ALA A C 1
ATOM 861 O O . ALA A 1 111 ? -12.165 0.619 19.173 1.00 93.62 111 ALA A O 1
ATOM 862 N N . ILE A 1 112 ? -10.609 -0.987 19.284 1.00 92.81 112 ILE A N 1
ATOM 863 C CA . ILE A 1 112 ? -11.211 -1.665 20.451 1.00 92.81 112 ILE A CA 1
ATOM 864 C C . ILE A 1 112 ? -11.247 -0.726 21.661 1.00 92.81 112 ILE A C 1
ATOM 866 O O . ILE A 1 112 ? -12.275 -0.641 22.344 1.00 92.81 112 ILE A O 1
ATOM 870 N N . TRP A 1 113 ? -10.149 -0.004 21.894 1.00 91.75 113 TRP A N 1
ATOM 871 C CA . TRP A 1 113 ? -10.025 0.950 22.992 1.00 91.75 113 TRP A CA 1
ATOM 872 C C . TRP A 1 113 ? -10.927 2.178 22.807 1.00 91.75 113 TRP A C 1
ATOM 874 O O . TRP A 1 113 ? -11.729 2.494 23.689 1.00 91.75 113 TRP A O 1
ATOM 884 N N . VAL A 1 114 ? -10.859 2.841 21.648 1.00 90.12 114 VAL A N 1
ATOM 885 C CA . VAL A 1 114 ? -11.655 4.039 21.325 1.00 90.12 114 VAL A CA 1
ATOM 886 C C . VAL A 1 114 ? -13.150 3.725 21.319 1.00 90.12 114 VAL A C 1
ATOM 888 O O . VAL A 1 114 ? -13.933 4.473 21.906 1.00 90.12 114 VAL A O 1
ATOM 891 N N . SER A 1 115 ? -13.559 2.592 20.744 1.00 89.56 115 SER A N 1
ATOM 892 C CA . SER A 1 115 ? -14.973 2.198 20.695 1.00 89.56 115 SER A CA 1
ATOM 893 C C . SER A 1 115 ? -15.580 1.925 22.074 1.00 89.56 115 SER A C 1
ATOM 895 O O . SER A 1 115 ? -16.788 2.077 22.243 1.00 89.56 115 SER A O 1
ATOM 897 N N . GLY A 1 116 ? -14.767 1.591 23.085 1.00 85.19 116 GLY A N 1
ATOM 898 C CA . GLY A 1 116 ? -15.216 1.520 24.481 1.00 85.19 116 GLY A CA 1
ATOM 899 C C . GLY A 1 116 ? -15.586 2.887 25.072 1.00 85.19 116 GLY A C 1
ATOM 900 O O . GLY A 1 116 ? -16.366 2.964 26.019 1.00 85.19 116 GLY A O 1
ATOM 901 N N . ARG A 1 117 ? -15.063 3.974 24.492 1.00 85.19 117 ARG A N 1
ATOM 902 C CA . ARG A 1 117 ? -15.269 5.366 24.929 1.00 85.19 117 ARG A CA 1
ATOM 903 C C . ARG A 1 117 ? -16.274 6.131 24.059 1.00 85.19 117 ARG A C 1
ATOM 905 O O . ARG A 1 117 ? -16.546 7.296 24.342 1.00 85.19 117 ARG A O 1
ATOM 912 N N . GLN A 1 118 ? -16.817 5.499 23.020 1.00 88.25 118 GLN A N 1
ATOM 913 C CA . GLN A 1 118 ? -17.766 6.077 22.063 1.00 88.25 118 GLN A CA 1
ATOM 914 C C . GLN A 1 118 ? -19.130 5.380 22.156 1.00 88.25 118 GLN A C 1
ATOM 916 O O . GLN A 1 118 ? -19.239 4.237 22.611 1.00 88.25 118 GLN A O 1
ATOM 921 N N . VAL A 1 119 ? -20.208 6.064 21.773 1.00 81.75 119 VAL A N 1
ATOM 922 C CA . VAL A 1 119 ? -21.547 5.455 21.703 1.00 81.75 119 VAL A CA 1
ATOM 923 C C . VAL A 1 119 ? -21.660 4.681 20.392 1.00 81.75 119 VAL A C 1
ATOM 925 O O . VAL A 1 119 ? -21.665 5.274 19.322 1.00 81.75 119 VAL A O 1
ATOM 928 N N . HIS A 1 120 ? -21.754 3.355 20.482 1.00 80.44 120 HIS A N 1
ATOM 929 C CA . HIS A 1 120 ? -21.918 2.463 19.334 1.00 80.44 120 HIS A CA 1
ATOM 930 C C . HIS A 1 120 ? -22.934 1.380 19.664 1.00 80.44 120 HIS A C 1
ATOM 932 O O . HIS A 1 120 ? -22.982 0.898 20.798 1.00 80.44 120 HIS A O 1
ATOM 938 N N . SER A 1 121 ? -23.687 0.934 18.661 1.00 87.06 121 SER A N 1
ATOM 939 C CA . SER A 1 121 ? -24.379 -0.352 18.748 1.00 87.06 121 SER A CA 1
ATOM 940 C C . SER A 1 121 ? -23.350 -1.490 18.760 1.00 87.06 121 SER A C 1
ATOM 942 O O . SER A 1 121 ? -22.267 -1.366 18.183 1.00 87.06 121 SER A O 1
ATOM 944 N N . THR A 1 122 ? -23.674 -2.628 19.381 1.00 86.94 122 THR A N 1
ATOM 945 C CA . THR A 1 122 ? -22.745 -3.771 19.474 1.00 86.94 122 THR A CA 1
ATOM 946 C C . THR A 1 122 ? -22.269 -4.239 18.095 1.00 86.94 122 THR A C 1
ATOM 948 O O . THR A 1 122 ? -21.083 -4.501 17.909 1.00 86.94 122 THR A O 1
ATOM 951 N N . ARG A 1 123 ? -23.169 -4.279 17.101 1.00 91.31 123 ARG A N 1
ATOM 952 C CA . ARG A 1 123 ? -22.828 -4.652 15.716 1.00 91.31 123 ARG A CA 1
ATOM 953 C C . ARG A 1 123 ? -21.950 -3.594 15.041 1.00 91.31 123 ARG A C 1
ATOM 955 O O . ARG A 1 123 ? -20.963 -3.953 14.409 1.00 91.31 123 ARG A O 1
ATOM 962 N N . GLY A 1 124 ? -22.269 -2.308 15.218 1.00 89.88 124 GLY A N 1
ATOM 963 C CA . GLY A 1 124 ? -21.482 -1.203 14.661 1.00 89.88 124 GLY A CA 1
ATOM 964 C C . GLY A 1 124 ? -20.058 -1.158 15.215 1.00 89.88 124 GLY A C 1
ATOM 965 O O . GLY A 1 124 ? -19.108 -0.982 14.456 1.00 89.88 124 GLY A O 1
ATOM 966 N N . ARG A 1 125 ? -19.891 -1.425 16.516 1.00 90.44 125 ARG A N 1
ATOM 967 C CA . ARG A 1 125 ? -18.575 -1.516 17.161 1.00 90.44 125 ARG A CA 1
ATOM 968 C C . ARG A 1 125 ? -17.689 -2.570 16.502 1.00 90.44 125 ARG A C 1
ATOM 970 O O . ARG A 1 125 ? -16.559 -2.268 16.133 1.00 90.44 125 ARG A O 1
ATOM 977 N N . TRP A 1 126 ? -18.195 -3.793 16.343 1.00 93.31 126 TRP A N 1
ATOM 978 C CA . TRP A 1 126 ? -17.419 -4.874 15.731 1.00 93.31 126 TRP A CA 1
ATOM 979 C C . TRP A 1 126 ? -17.134 -4.621 14.250 1.00 93.31 126 TRP A C 1
ATOM 981 O O . TRP A 1 126 ? -16.019 -4.890 13.808 1.00 93.31 126 TRP A O 1
ATOM 991 N N . ALA A 1 127 ? -18.081 -4.036 13.508 1.00 94.38 127 ALA A N 1
ATOM 992 C CA . ALA A 1 127 ? -17.850 -3.637 12.121 1.00 94.38 127 ALA A CA 1
ATOM 993 C C . ALA A 1 127 ? -16.673 -2.653 12.002 1.00 94.38 127 ALA A C 1
ATOM 995 O O . ALA A 1 127 ? -15.776 -2.867 11.190 1.00 94.38 127 ALA A O 1
ATOM 996 N N . TRP A 1 128 ? -16.622 -1.630 12.861 1.00 93.94 128 TRP A N 1
ATOM 997 C CA . TRP A 1 128 ? -15.523 -0.662 12.881 1.00 93.94 128 TRP A CA 1
ATOM 998 C C . TRP A 1 128 ? -14.182 -1.267 13.295 1.00 93.94 128 TRP A C 1
ATOM 1000 O O . TRP A 1 128 ? -13.161 -0.944 12.692 1.00 93.94 128 TRP A O 1
ATOM 1010 N N . VAL A 1 129 ? -14.170 -2.161 14.287 1.00 94.00 129 VAL A N 1
ATOM 1011 C CA . VAL A 1 129 ? -12.946 -2.858 14.719 1.00 94.00 129 VAL A CA 1
ATOM 1012 C C . VAL A 1 129 ? -12.368 -3.699 13.580 1.00 94.00 129 VAL A C 1
ATOM 1014 O O . VAL A 1 129 ? -11.175 -3.601 13.291 1.00 94.00 129 VAL A O 1
ATOM 1017 N N . VAL A 1 130 ? -13.214 -4.475 12.893 1.00 94.69 130 VAL A N 1
ATOM 1018 C CA . VAL A 1 130 ? -12.796 -5.270 11.728 1.00 94.69 130 VAL A CA 1
ATOM 1019 C C . VAL A 1 130 ? -12.310 -4.355 10.605 1.00 94.69 130 VAL A C 1
ATOM 1021 O O . VAL A 1 130 ? -11.243 -4.599 10.042 1.00 94.69 130 VAL A O 1
ATOM 1024 N N . LEU A 1 131 ? -13.029 -3.265 10.320 1.00 94.25 131 LEU A N 1
ATOM 1025 C CA . LEU A 1 131 ? -12.637 -2.311 9.284 1.00 94.25 131 LEU A CA 1
ATOM 1026 C C . LEU A 1 131 ? -11.264 -1.687 9.572 1.00 94.25 131 LEU A C 1
ATOM 1028 O O . LEU A 1 131 ? -10.445 -1.594 8.664 1.00 94.25 131 LEU A O 1
ATOM 1032 N N . CYS A 1 132 ? -10.971 -1.328 10.825 1.00 94.50 132 CYS A N 1
ATOM 1033 C CA . CYS A 1 132 ? -9.662 -0.800 11.223 1.00 94.50 132 CYS A CA 1
ATOM 1034 C C . CYS A 1 132 ? -8.535 -1.833 11.075 1.00 94.50 132 CYS A C 1
ATOM 1036 O O . CYS A 1 132 ? -7.421 -1.461 10.721 1.00 94.50 132 CYS A O 1
ATOM 1038 N N . GLY A 1 133 ? -8.813 -3.122 11.294 1.00 91.88 133 GLY A N 1
ATOM 1039 C CA . GLY A 1 133 ? -7.837 -4.192 11.066 1.00 91.88 133 GLY A CA 1
ATOM 1040 C C . GLY A 1 133 ? -7.581 -4.505 9.590 1.00 91.88 133 GLY A C 1
ATOM 1041 O O . GLY A 1 133 ? -6.479 -4.904 9.236 1.00 91.88 133 GLY A O 1
ATOM 1042 N N . VAL A 1 134 ? -8.579 -4.322 8.724 1.00 93.31 134 VAL A N 1
ATOM 1043 C CA . VAL A 1 134 ? -8.463 -4.609 7.283 1.00 93.31 134 VAL A CA 1
ATOM 1044 C C . VAL A 1 134 ? -7.909 -3.404 6.520 1.00 93.31 134 VAL A C 1
ATOM 1046 O O . VAL A 1 134 ? -7.002 -3.533 5.702 1.00 93.31 134 VAL A O 1
ATOM 1049 N N . VAL A 1 135 ? -8.453 -2.216 6.779 1.00 93.25 135 VAL A N 1
ATOM 1050 C CA . VAL A 1 135 ? -8.093 -0.980 6.073 1.00 93.25 135 VAL A CA 1
ATOM 1051 C C . VAL A 1 135 ? -6.885 -0.297 6.717 1.00 93.25 135 VAL A C 1
ATOM 1053 O O . VAL A 1 135 ? -6.134 0.370 6.009 1.00 93.25 135 VAL A O 1
ATOM 1056 N N . GLY A 1 136 ? -6.658 -0.472 8.020 1.00 93.06 136 GLY A N 1
ATOM 1057 C CA . GLY A 1 136 ? -5.541 0.130 8.747 1.00 93.06 136 GLY A CA 1
ATOM 1058 C C . GLY A 1 136 ? -5.834 1.542 9.260 1.00 93.06 136 GLY A C 1
ATOM 1059 O O . GLY A 1 136 ? -6.951 1.863 9.678 1.00 93.06 136 GLY A O 1
ATOM 1060 N N . LEU A 1 137 ? -4.810 2.398 9.216 1.00 93.00 137 LEU A N 1
ATOM 1061 C CA . LEU A 1 137 ? -4.819 3.733 9.828 1.00 93.00 137 LEU A CA 1
ATOM 1062 C C . LEU A 1 137 ? -5.930 4.664 9.304 1.00 93.00 137 LEU A C 1
ATOM 1064 O O . LEU A 1 137 ? -6.535 5.358 10.125 1.00 93.00 137 LEU A O 1
ATOM 1068 N N . PRO A 1 138 ? -6.266 4.690 7.995 1.00 92.94 138 PRO A N 1
ATOM 1069 C CA . PRO A 1 138 ? -7.330 5.559 7.496 1.00 92.94 138 PRO A CA 1
ATOM 1070 C C . PRO A 1 138 ? -8.696 5.256 8.119 1.00 92.94 138 PRO A C 1
ATOM 1072 O O . PRO A 1 138 ? -9.423 6.181 8.465 1.00 92.94 138 PRO A O 1
ATOM 1075 N N . ALA A 1 139 ? -9.032 3.979 8.330 1.00 93.94 139 ALA A N 1
ATOM 1076 C CA . ALA A 1 139 ? -10.302 3.606 8.953 1.00 93.94 139 ALA A CA 1
ATOM 1077 C C . ALA A 1 139 ? -10.354 3.990 10.436 1.00 93.94 139 ALA A C 1
ATOM 1079 O O . ALA A 1 139 ? -11.405 4.420 10.913 1.00 93.94 139 ALA A O 1
ATOM 1080 N N . LEU A 1 140 ? -9.224 3.905 11.148 1.00 93.00 140 LEU A N 1
ATOM 1081 C CA . LEU A 1 140 ? -9.128 4.407 12.519 1.00 93.00 140 LEU A CA 1
ATOM 1082 C C . LEU A 1 140 ? -9.359 5.924 12.568 1.00 93.00 140 LEU A C 1
ATOM 1084 O O . LEU A 1 140 ? -10.114 6.401 13.416 1.00 93.00 140 LEU A O 1
ATOM 1088 N N . ALA A 1 141 ? -8.749 6.676 11.647 1.00 93.50 141 ALA A N 1
ATOM 1089 C CA . ALA A 1 141 ? -8.962 8.116 11.545 1.00 93.50 141 ALA A CA 1
ATOM 1090 C C . ALA A 1 141 ? -10.439 8.441 11.266 1.00 93.50 141 ALA A C 1
ATOM 1092 O O . ALA A 1 141 ? -11.015 9.294 11.940 1.00 93.50 141 ALA A O 1
ATOM 1093 N N . SER A 1 142 ? -11.085 7.715 10.346 1.00 94.06 142 SER A N 1
ATOM 1094 C CA . SER A 1 142 ? -12.520 7.865 10.078 1.00 94.06 142 SER A CA 1
ATOM 1095 C C . SER A 1 142 ? -13.383 7.563 11.304 1.00 94.06 142 SER A C 1
ATOM 1097 O O . SER A 1 142 ? -14.277 8.347 11.612 1.00 94.06 142 SER A O 1
ATOM 1099 N N . LEU A 1 143 ? -13.108 6.477 12.035 1.00 92.38 143 LEU A N 1
ATOM 1100 C CA . LEU A 1 143 ? -13.823 6.137 13.272 1.00 92.38 143 LEU A CA 1
ATOM 1101 C C . LEU A 1 143 ? -13.726 7.266 14.305 1.00 92.38 143 LEU A C 1
ATOM 1103 O O . LEU A 1 143 ? -14.704 7.588 14.981 1.00 92.38 143 LEU A O 1
ATOM 1107 N N . TRP A 1 144 ? -12.538 7.851 14.445 1.00 90.50 144 TRP A N 1
ATOM 1108 C CA . TRP A 1 144 ? -12.297 8.896 15.430 1.00 90.50 144 TRP A CA 1
ATOM 1109 C C . TRP A 1 144 ? -12.966 10.221 15.056 1.00 90.50 144 TRP A C 1
ATOM 1111 O O . TRP A 1 144 ? -13.509 10.889 15.931 1.00 90.50 144 TRP A O 1
ATOM 1121 N N . LEU A 1 145 ? -12.986 10.565 13.765 1.00 90.50 145 LEU A N 1
ATOM 1122 C CA . LEU A 1 145 ? -13.631 11.779 13.258 1.00 90.50 145 LEU A CA 1
ATOM 1123 C C . LEU A 1 145 ? -15.162 11.679 13.226 1.00 90.50 145 LEU A C 1
ATOM 1125 O O . LEU A 1 145 ? -15.837 12.678 13.455 1.00 90.50 145 LEU A O 1
ATOM 1129 N N . LEU A 1 146 ? -15.719 10.499 12.937 1.00 90.62 146 LEU A N 1
ATOM 1130 C CA . LEU A 1 146 ? -17.168 10.323 12.788 1.00 90.62 146 LEU A CA 1
ATOM 1131 C C . LEU A 1 146 ? -17.909 10.182 14.122 1.00 90.62 146 LEU A C 1
ATOM 1133 O O . LEU A 1 146 ? -19.093 10.503 14.183 1.00 90.62 146 LEU A O 1
ATOM 1137 N N . TYR A 1 147 ? -17.250 9.691 15.177 1.00 86.31 147 TYR A N 1
ATOM 1138 C CA . TYR A 1 147 ? -17.915 9.396 16.447 1.00 86.31 147 TYR A CA 1
ATOM 1139 C C . TYR A 1 147 ? -17.340 10.221 17.603 1.00 86.31 147 TYR A C 1
ATOM 1141 O O . TYR A 1 147 ? -16.202 9.980 18.027 1.00 86.31 147 TYR A O 1
ATOM 1149 N N . PRO A 1 148 ? -18.126 11.146 18.183 1.00 80.75 148 PRO A N 1
ATOM 1150 C CA . PRO A 1 148 ? -17.688 11.906 19.340 1.00 80.75 148 PRO A CA 1
ATOM 1151 C C . PRO A 1 148 ? -17.537 11.002 20.568 1.00 80.75 148 PRO A C 1
ATOM 1153 O O . PRO A 1 148 ? -18.119 9.916 20.686 1.00 80.75 148 PRO A O 1
ATOM 1156 N N . ARG A 1 149 ? -16.709 11.457 21.505 1.00 80.12 149 ARG A N 1
ATOM 1157 C CA . ARG A 1 149 ? -16.488 10.775 22.782 1.00 80.12 149 ARG A CA 1
ATOM 1158 C C . ARG A 1 149 ? -17.764 10.853 23.624 1.00 80.12 149 ARG A C 1
ATOM 1160 O O . ARG A 1 149 ? -18.464 11.856 23.577 1.00 80.12 149 ARG A O 1
ATOM 1167 N N . ARG A 1 150 ? -18.051 9.813 24.413 1.00 77.12 150 ARG A N 1
ATOM 1168 C CA . ARG A 1 150 ? -19.152 9.852 25.389 1.00 77.12 150 ARG A CA 1
ATOM 1169 C C . ARG A 1 150 ? -18.932 11.008 26.362 1.00 77.12 150 ARG A C 1
ATOM 1171 O O . ARG A 1 150 ? -17.925 11.010 27.069 1.00 77.12 150 ARG A O 1
ATOM 1178 N N . GLU A 1 151 ? -19.877 11.936 26.414 1.00 76.25 151 GLU A N 1
ATOM 1179 C CA . GLU A 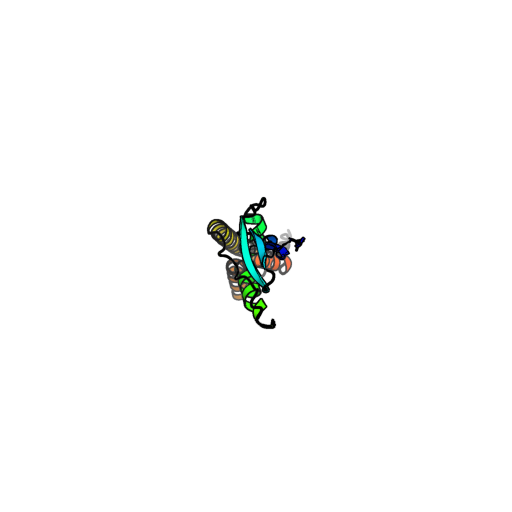1 151 ? -19.957 12.907 27.499 1.00 76.25 151 GLU A CA 1
ATOM 1180 C C . GLU A 1 151 ? -20.507 12.201 28.746 1.00 76.25 151 GLU A C 1
ATOM 1182 O O . GLU A 1 151 ? -21.575 11.583 28.681 1.00 76.25 151 GLU A O 1
ATOM 1187 N N . PRO A 1 152 ? -19.778 12.206 29.876 1.00 70.94 152 PRO A N 1
ATOM 1188 C CA . PRO A 1 152 ? -20.339 11.745 31.134 1.00 70.94 152 PRO A CA 1
ATOM 1189 C C . PRO A 1 152 ? -21.407 12.750 31.577 1.00 70.94 152 PRO A C 1
ATOM 1191 O O . PRO A 1 152 ? -21.102 13.917 31.811 1.00 70.94 152 PRO A O 1
ATOM 1194 N N . LEU A 1 153 ? -22.661 12.303 31.680 1.00 72.62 153 LEU A N 1
ATOM 1195 C CA . LEU A 1 153 ? -23.723 13.122 32.258 1.00 72.62 153 LEU A CA 1
ATOM 1196 C C . LEU A 1 153 ? -23.352 13.466 33.712 1.00 72.62 153 LEU A C 1
ATOM 1198 O O . LEU A 1 153 ? -22.907 12.566 34.435 1.00 72.62 153 LEU A O 1
ATOM 1202 N N . PRO A 1 154 ? -23.526 14.724 34.160 1.00 76.56 154 PRO A N 1
ATOM 1203 C CA . PRO A 1 154 ? -23.337 15.078 35.559 1.00 76.56 154 PRO A CA 1
ATOM 1204 C C . PRO A 1 154 ? -24.244 14.194 36.417 1.00 76.56 154 PRO A C 1
ATOM 1206 O O . PRO A 1 154 ? -25.463 14.197 36.248 1.00 76.56 154 PRO A O 1
ATOM 1209 N N . VAL A 1 155 ? -23.653 13.406 37.315 1.00 75.19 155 VAL A N 1
ATOM 1210 C CA . VAL A 1 155 ? -24.421 12.692 38.337 1.00 75.19 155 VAL A CA 1
ATOM 1211 C C . VAL A 1 155 ? -25.081 13.766 39.195 1.00 75.19 155 VAL A C 1
ATOM 1213 O O . VAL A 1 155 ? -24.380 14.608 39.752 1.00 75.19 155 VAL A O 1
ATOM 1216 N N . ALA A 1 156 ? -26.416 13.782 39.247 1.00 72.44 156 ALA A N 1
ATOM 1217 C CA . ALA A 1 156 ? -27.153 14.742 40.057 1.00 72.44 156 ALA A CA 1
ATOM 1218 C C . ALA A 1 156 ? -26.663 14.655 41.509 1.00 72.44 156 ALA A C 1
ATOM 1220 O O . ALA A 1 156 ? -26.698 13.582 42.116 1.00 72.44 156 ALA A O 1
ATOM 1221 N N . SER A 1 157 ? -26.164 15.774 42.038 1.00 72.81 157 SER A N 1
ATOM 1222 C CA . SER A 1 157 ? -25.725 15.881 43.426 1.00 72.81 157 SER A CA 1
ATOM 1223 C C . SER A 1 157 ? -26.878 15.465 44.343 1.00 72.81 157 SER A C 1
ATOM 1225 O O . SER A 1 157 ? -27.986 15.973 44.149 1.00 72.81 157 SER A O 1
ATOM 1227 N N . PRO A 1 158 ? -26.669 14.563 45.321 1.00 75.31 158 PRO A N 1
ATOM 1228 C CA . PRO A 1 158 ? -27.720 14.218 46.264 1.00 75.31 158 PRO A CA 1
ATOM 1229 C C . PRO A 1 158 ? -28.159 15.496 46.984 1.00 75.31 158 PRO A C 1
ATOM 1231 O O . PRO A 1 158 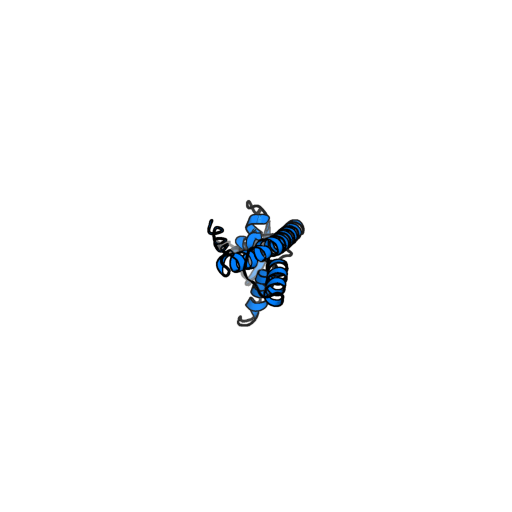? -27.359 16.159 47.643 1.00 75.31 158 PRO A O 1
ATOM 1234 N N . THR A 1 159 ? -29.425 15.868 46.804 1.00 72.19 159 THR A N 1
ATOM 1235 C CA . THR A 1 159 ? -30.071 16.947 47.548 1.00 72.19 159 THR A CA 1
ATOM 1236 C C . THR A 1 159 ? -30.066 16.566 49.022 1.00 72.19 159 THR A C 1
ATOM 1238 O O . THR A 1 159 ? -30.789 15.655 49.423 1.00 72.19 159 THR A O 1
ATOM 1241 N N . LEU A 1 160 ? -29.212 17.227 49.807 1.00 68.81 160 LEU A N 1
ATOM 1242 C CA . LEU A 1 160 ? -29.275 17.193 51.264 1.00 68.81 160 LEU A CA 1
ATOM 1243 C C . LEU A 1 160 ? -30.608 17.832 51.676 1.00 68.81 160 LEU A C 1
ATOM 1245 O O . LEU A 1 160 ? -30.829 19.011 51.399 1.00 68.81 160 LEU A O 1
ATOM 1249 N N . ALA A 1 161 ? -31.492 17.014 52.246 1.00 67.00 161 ALA A N 1
ATOM 1250 C CA . ALA A 1 161 ? -32.715 17.435 52.922 1.00 67.00 161 ALA A CA 1
ATOM 1251 C C . ALA A 1 161 ? -32.433 17.683 54.408 1.00 67.00 161 ALA A C 1
ATOM 1253 O O . ALA A 1 161 ? -31.563 16.965 54.958 1.00 67.00 161 ALA A O 1
#